Protein AF-A0AA40B701-F1 (afdb_monomer)

Sequence (101 aa):
PIVRTNPYELHIRDPDFYDELYASNQRLDKYRYGFSTVPHELHRLRRGAINPFFSVQSVTQLEPLILAKADKLCARFHALASTAEVVRINAAFIALTLYII

Secondary structure (DSSP, 8-state):
-EEE-SSS-EEE--STTHHHHT-TT--PPPPP-TT---SHHHHHHHHHHHGGGGSHHHHHHHHHHHHHHHHHHHHHHHHHHTS-PPP-HHHHHHHHHHHH-

Structure (mmCIF, N/CA/C/O backbone):
data_AF-A0AA40B701-F1
#
_entry.id   AF-A0AA40B701-F1
#
loop_
_atom_site.group_PDB
_atom_site.id
_atom_site.type_symbol
_atom_site.label_atom_id
_atom_site.label_alt_id
_atom_site.label_comp_id
_atom_site.label_asym_id
_atom_site.label_entity_id
_atom_site.label_seq_id
_atom_site.pdbx_PDB_ins_code
_atom_site.Cartn_x
_atom_site.Cartn_y
_atom_site.Cartn_z
_atom_site.occupancy
_atom_site.B_iso_or_equiv
_atom_site.auth_seq_id
_atom_site.auth_comp_id
_atom_site.auth_asym_id
_atom_site.auth_atom_id
_atom_site.pdbx_PDB_model_num
ATOM 1 N N . PRO A 1 1 ? 4.393 -23.198 -14.343 1.00 90.50 1 PRO A N 1
ATOM 2 C CA . PRO A 1 1 ? 3.947 -23.399 -15.743 1.00 90.50 1 PRO A CA 1
ATOM 3 C C . PRO A 1 1 ? 3.648 -22.067 -16.437 1.00 90.50 1 PRO A C 1
ATOM 5 O O . PRO A 1 1 ? 3.094 -21.170 -15.803 1.00 90.50 1 PRO A O 1
ATOM 8 N N . ILE A 1 2 ? 3.972 -21.974 -17.728 1.00 93.38 2 ILE A N 1
ATOM 9 C CA . ILE A 1 2 ? 3.635 -20.842 -18.600 1.00 93.38 2 ILE A CA 1
ATOM 10 C C . ILE A 1 2 ? 2.605 -21.335 -19.616 1.00 93.38 2 ILE A C 1
ATOM 12 O O . ILE A 1 2 ? 2.874 -22.268 -20.368 1.00 93.38 2 ILE A O 1
ATOM 16 N N . VAL A 1 3 ? 1.407 -20.751 -19.608 1.00 95.38 3 VAL A N 1
ATOM 17 C CA . VAL A 1 3 ? 0.277 -21.192 -20.438 1.00 95.38 3 VAL A CA 1
ATOM 18 C C . VAL A 1 3 ? -0.278 -20.010 -21.218 1.00 95.38 3 VAL A C 1
ATOM 20 O O . VAL A 1 3 ? -0.626 -18.983 -20.641 1.00 95.38 3 VAL A O 1
ATOM 23 N N . ARG A 1 4 ? -0.408 -20.163 -22.537 1.00 94.31 4 ARG A N 1
ATOM 24 C CA . ARG A 1 4 ? -1.101 -19.195 -23.392 1.00 94.31 4 ARG A CA 1
ATOM 25 C C . ARG A 1 4 ? -2.601 -19.463 -23.364 1.00 94.31 4 ARG A C 1
ATOM 27 O O . ARG A 1 4 ? -3.036 -20.519 -23.811 1.00 94.31 4 ARG A O 1
ATOM 34 N N . THR A 1 5 ? -3.378 -18.514 -22.851 1.00 95.00 5 THR A N 1
ATOM 35 C CA . THR A 1 5 ? -4.845 -18.618 -22.774 1.00 95.00 5 THR A CA 1
ATOM 36 C C . THR A 1 5 ? -5.525 -18.093 -24.038 1.00 95.00 5 THR A C 1
ATOM 38 O O . THR A 1 5 ? -6.582 -18.595 -24.410 1.00 95.00 5 THR A O 1
ATOM 41 N N . ASN A 1 6 ? -4.922 -17.113 -24.721 1.00 92.25 6 ASN A N 1
ATOM 42 C CA . ASN A 1 6 ? -5.381 -16.565 -26.002 1.00 92.25 6 ASN A CA 1
ATOM 43 C C . ASN A 1 6 ? -4.205 -15.884 -26.759 1.00 92.25 6 ASN A C 1
ATOM 45 O O . ASN A 1 6 ? -3.070 -15.894 -26.270 1.00 92.25 6 ASN A O 1
ATOM 49 N N . PRO A 1 7 ? -4.414 -15.308 -27.961 1.00 94.19 7 PRO A N 1
ATOM 50 C CA . PRO A 1 7 ? -3.332 -14.668 -28.718 1.00 94.19 7 PRO A CA 1
ATOM 51 C C . PRO A 1 7 ? -2.630 -13.503 -27.999 1.00 94.19 7 PRO A C 1
ATOM 53 O O . PRO A 1 7 ? -1.468 -13.230 -28.294 1.00 94.19 7 PRO A O 1
ATOM 56 N N . TYR A 1 8 ? -3.295 -12.851 -27.045 1.00 89.75 8 TYR A N 1
ATOM 57 C CA . TYR A 1 8 ? -2.826 -11.632 -26.382 1.00 89.75 8 TYR A CA 1
ATOM 58 C C . TYR A 1 8 ? -2.356 -11.850 -24.937 1.00 89.75 8 TYR A C 1
ATOM 60 O O . TYR A 1 8 ? -1.681 -10.985 -24.386 1.00 89.75 8 TYR A O 1
ATOM 68 N N . GLU A 1 9 ? -2.670 -12.995 -24.327 1.00 91.62 9 GLU A N 1
ATOM 69 C CA . GLU A 1 9 ? -2.458 -13.236 -22.898 1.00 91.62 9 GLU A CA 1
ATOM 70 C C . GLU A 1 9 ? -1.647 -14.507 -22.621 1.00 91.62 9 GLU A C 1
ATOM 72 O O . GLU A 1 9 ? -1.845 -15.574 -23.216 1.00 91.62 9 GLU A O 1
ATOM 77 N N . LEU A 1 10 ? -0.730 -14.378 -21.661 1.00 92.38 10 LEU A N 1
ATOM 78 C CA . LEU A 1 10 ? 0.094 -15.450 -21.119 1.00 92.38 10 LEU A CA 1
ATOM 79 C C . LEU A 1 10 ? -0.103 -15.493 -19.605 1.00 92.38 10 LEU A C 1
ATOM 81 O O . LEU A 1 10 ? 0.083 -14.491 -18.918 1.00 92.38 10 LEU A O 1
ATOM 85 N N . HIS A 1 11 ? -0.452 -16.663 -19.082 1.00 93.19 11 HIS A N 1
ATOM 86 C CA . HIS A 1 11 ? -0.528 -16.916 -17.653 1.00 93.19 11 HIS A CA 1
ATOM 87 C C . HIS A 1 11 ? 0.759 -17.599 -17.188 1.00 93.19 11 HIS A C 1
ATOM 89 O O . HIS A 1 11 ? 1.110 -18.679 -17.666 1.00 93.19 11 HIS A O 1
ATOM 95 N N . ILE A 1 12 ? 1.464 -16.959 -16.257 1.00 93.81 12 ILE A N 1
ATOM 96 C CA . ILE A 1 12 ? 2.781 -17.384 -15.777 1.00 93.81 12 ILE A CA 1
ATOM 97 C C . ILE A 1 12 ? 2.658 -17.723 -14.292 1.00 93.81 12 ILE A C 1
ATOM 99 O O . ILE A 1 12 ? 2.415 -16.855 -13.460 1.00 93.81 12 ILE A O 1
ATOM 103 N N . ARG A 1 13 ? 2.833 -19.003 -13.961 1.00 93.88 13 ARG A N 1
ATOM 104 C CA . ARG A 1 13 ? 2.947 -19.516 -12.587 1.00 93.88 13 ARG A CA 1
ATOM 105 C C . ARG A 1 13 ? 4.289 -20.223 -12.438 1.00 93.88 13 ARG A C 1
ATOM 107 O O . ARG A 1 13 ? 4.331 -21.431 -12.220 1.00 93.88 13 ARG A O 1
ATOM 114 N N . ASP A 1 14 ? 5.369 -19.504 -12.687 1.00 94.06 14 ASP A N 1
ATOM 115 C CA . ASP A 1 14 ? 6.732 -20.029 -12.679 1.00 94.06 14 ASP A CA 1
ATOM 116 C C . ASP A 1 14 ? 7.618 -19.120 -11.812 1.00 94.06 14 ASP A C 1
ATOM 118 O O . ASP A 1 14 ? 7.820 -17.965 -12.196 1.00 94.06 14 ASP A O 1
ATOM 122 N N . PRO A 1 15 ? 8.071 -19.578 -10.627 1.00 92.75 15 PRO A N 1
ATOM 123 C CA . PRO A 1 15 ? 8.915 -18.776 -9.745 1.00 92.75 15 PRO A CA 1
ATOM 124 C C . PRO A 1 15 ? 10.239 -18.366 -10.390 1.00 92.75 15 PRO A C 1
ATOM 126 O O . PRO A 1 15 ? 10.679 -17.240 -10.176 1.00 92.75 15 PRO A O 1
ATOM 129 N N . ASP A 1 16 ? 10.831 -19.231 -11.216 1.00 93.25 16 ASP A N 1
ATOM 130 C CA . ASP A 1 16 ? 12.143 -18.983 -11.823 1.00 93.25 16 ASP A CA 1
ATOM 131 C C . ASP A 1 16 ? 12.070 -17.872 -12.885 1.00 93.25 16 ASP A C 1
ATOM 133 O O . ASP A 1 16 ? 13.049 -17.178 -13.146 1.00 93.25 16 ASP A O 1
ATOM 137 N N . PHE A 1 17 ? 10.884 -17.649 -13.462 1.00 90.25 17 PHE A N 1
ATOM 138 C CA . PHE A 1 17 ? 10.626 -16.591 -14.444 1.00 90.25 17 PHE A CA 1
ATOM 139 C C . PHE A 1 17 ? 10.229 -15.245 -13.808 1.00 90.25 17 PHE A C 1
ATOM 141 O O . PHE A 1 17 ? 10.049 -14.248 -14.511 1.00 90.25 17 PHE A O 1
ATOM 148 N N . TYR A 1 18 ? 10.055 -15.181 -12.484 1.00 88.62 18 TYR A N 1
ATOM 149 C CA . TYR A 1 18 ? 9.578 -13.970 -11.809 1.00 88.62 18 TYR A CA 1
ATOM 150 C C . TYR A 1 18 ? 10.525 -12.782 -12.016 1.00 88.62 18 TYR A C 1
ATOM 152 O O . TYR A 1 18 ? 10.081 -11.692 -12.387 1.00 88.62 18 TYR A O 1
ATOM 160 N N . ASP A 1 19 ? 11.825 -13.012 -11.828 1.00 89.12 19 ASP A N 1
ATOM 161 C CA . ASP A 1 19 ? 12.849 -11.975 -11.961 1.00 89.12 19 ASP A CA 1
ATOM 162 C C . ASP A 1 19 ? 13.035 -11.532 -13.413 1.00 89.12 19 ASP A C 1
ATOM 164 O O . ASP A 1 19 ? 13.388 -10.381 -13.658 1.00 89.12 19 ASP A O 1
ATOM 168 N N . GLU A 1 20 ? 12.745 -12.406 -14.382 1.00 87.62 20 GLU A N 1
ATOM 169 C CA . GLU A 1 20 ? 12.726 -12.031 -15.793 1.00 87.62 20 GLU A CA 1
ATOM 170 C C . GLU A 1 20 ? 11.545 -11.108 -16.095 1.00 87.62 20 GLU A C 1
ATOM 172 O O . GLU A 1 20 ? 11.734 -10.085 -16.739 1.00 87.62 20 GLU A O 1
ATOM 177 N N . LEU A 1 21 ? 10.338 -11.409 -15.609 1.00 87.06 21 LEU A N 1
ATOM 178 C CA . LEU A 1 21 ? 9.148 -10.601 -15.900 1.00 87.06 21 LEU A CA 1
ATOM 179 C C . LEU A 1 21 ? 9.119 -9.258 -15.152 1.00 87.06 21 LEU A C 1
ATOM 181 O O . LEU A 1 21 ? 8.621 -8.262 -15.677 1.00 87.06 21 LEU A O 1
ATOM 185 N N . TYR A 1 22 ? 9.606 -9.234 -13.910 1.00 85.94 22 TYR A N 1
ATOM 186 C CA . TYR A 1 22 ? 9.553 -8.067 -13.023 1.00 85.94 22 TYR A CA 1
ATOM 187 C C . TYR A 1 22 ? 10.917 -7.392 -12.827 1.00 85.94 22 TYR A C 1
ATOM 189 O O . TYR A 1 22 ? 11.111 -6.638 -11.869 1.00 85.94 22 TYR A O 1
ATOM 197 N N . ALA A 1 23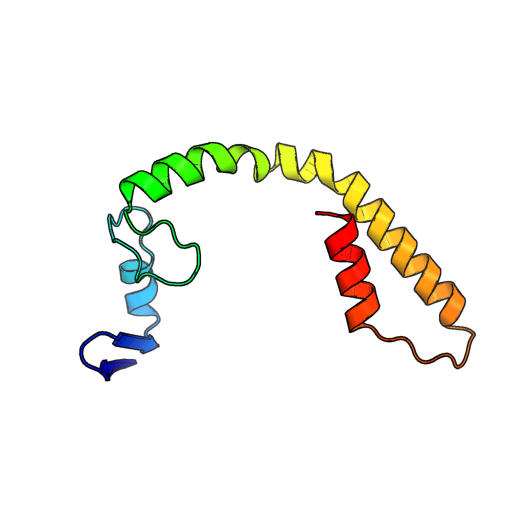 ? 11.853 -7.608 -13.756 1.00 86.31 23 ALA A N 1
ATOM 198 C CA . ALA A 1 23 ? 13.147 -6.942 -13.758 1.00 86.31 23 ALA A CA 1
ATOM 199 C C . ALA A 1 23 ? 12.998 -5.410 -13.755 1.00 86.31 23 ALA A C 1
ATOM 201 O O . ALA A 1 23 ? 12.315 -4.812 -14.589 1.00 86.31 23 ALA A O 1
ATOM 202 N N . SER A 1 24 ? 13.728 -4.745 -12.859 1.00 73.12 24 SER A N 1
ATOM 203 C CA . SER A 1 24 ? 13.673 -3.288 -12.657 1.00 73.12 24 SER A CA 1
ATOM 204 C C . SER A 1 24 ? 14.107 -2.453 -13.869 1.00 73.12 24 SER A C 1
ATOM 206 O O . SER A 1 24 ? 13.731 -1.287 -13.976 1.00 73.12 24 SER A O 1
ATOM 208 N N . ASN A 1 25 ? 14.875 -3.042 -14.790 1.00 77.06 25 ASN A N 1
ATOM 209 C CA . ASN A 1 25 ? 15.461 -2.355 -15.943 1.00 77.06 25 ASN A CA 1
ATOM 210 C C . ASN A 1 25 ? 14.785 -2.688 -17.282 1.00 77.06 25 ASN A C 1
ATOM 212 O O . ASN A 1 25 ? 15.274 -2.275 -18.337 1.00 77.06 25 ASN A O 1
ATOM 216 N N . GLN A 1 26 ? 13.668 -3.417 -17.271 1.00 81.62 26 GLN A N 1
ATOM 217 C CA . GLN A 1 26 ? 12.944 -3.725 -18.498 1.00 81.62 26 GLN A CA 1
ATOM 218 C C . GLN A 1 26 ? 12.102 -2.542 -18.986 1.00 81.62 26 GLN A C 1
ATOM 220 O O . GLN A 1 2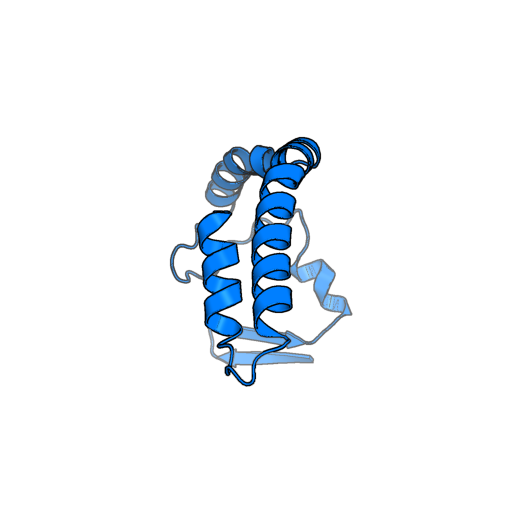6 ? 11.287 -1.976 -18.261 1.00 81.62 26 GLN A O 1
ATOM 225 N N . ARG A 1 27 ? 12.268 -2.193 -20.267 1.00 85.81 27 ARG A N 1
ATOM 226 C CA . ARG A 1 27 ? 11.488 -1.149 -20.948 1.00 85.81 27 ARG A CA 1
ATOM 227 C C . ARG A 1 27 ? 10.273 -1.756 -21.645 1.00 85.81 27 ARG A C 1
ATOM 229 O O . ARG A 1 27 ? 10.185 -1.733 -22.869 1.00 85.81 27 ARG A O 1
ATOM 236 N N . LEU A 1 28 ? 9.377 -2.345 -20.858 1.00 87.12 28 LEU A N 1
ATOM 237 C CA . LEU A 1 28 ? 8.147 -2.952 -21.362 1.00 87.12 28 LEU A CA 1
ATOM 238 C C . LEU A 1 28 ? 6.971 -1.986 -21.239 1.00 87.12 28 LEU A C 1
ATOM 240 O O . LEU A 1 28 ? 6.768 -1.355 -20.197 1.00 87.12 28 LEU A O 1
ATOM 244 N N . ASP A 1 29 ? 6.174 -1.911 -22.299 1.00 89.44 29 ASP A N 1
ATOM 245 C CA . ASP A 1 29 ? 4.894 -1.216 -22.267 1.00 89.44 29 ASP A CA 1
ATOM 246 C C . ASP A 1 29 ? 3.835 -2.101 -21.606 1.00 89.44 29 ASP A C 1
ATOM 248 O O . ASP A 1 29 ? 3.774 -3.315 -21.813 1.00 89.44 29 ASP A O 1
ATOM 252 N N . LYS A 1 30 ? 2.979 -1.482 -20.790 1.00 86.38 30 LYS A N 1
ATOM 253 C CA . LYS A 1 30 ? 1.900 -2.198 -20.100 1.00 86.38 30 LYS A CA 1
ATOM 254 C C . LYS A 1 30 ? 0.765 -2.516 -21.067 1.00 86.38 30 LYS A C 1
ATOM 256 O O . LYS A 1 30 ? 0.422 -1.699 -21.920 1.00 86.38 30 LYS A O 1
ATOM 261 N N . TYR A 1 31 ? 0.085 -3.640 -20.853 1.00 87.44 31 TYR A N 1
ATOM 262 C CA . TYR A 1 31 ? -1.218 -3.850 -21.478 1.00 87.44 31 TYR A CA 1
ATOM 263 C C . TYR A 1 31 ? -2.198 -2.774 -20.991 1.00 87.44 31 TYR A C 1
ATOM 265 O O . TYR A 1 31 ? -2.275 -2.487 -19.792 1.00 87.44 31 TYR A O 1
ATOM 273 N N . ARG A 1 32 ? -2.915 -2.131 -21.920 1.00 87.56 32 ARG A N 1
ATOM 274 C CA . ARG A 1 32 ? -3.816 -1.021 -21.590 1.00 87.56 32 ARG A CA 1
ATOM 275 C C . ARG A 1 32 ? -4.965 -1.534 -20.726 1.00 87.56 32 ARG A C 1
ATOM 277 O O . ARG A 1 32 ? -5.786 -2.316 -21.192 1.00 87.56 32 ARG A O 1
ATOM 284 N N . TYR A 1 33 ? -5.063 -1.020 -19.505 1.00 82.06 33 TYR A N 1
ATOM 285 C CA . TYR A 1 33 ? -6.150 -1.344 -18.589 1.00 82.06 33 TYR A CA 1
ATOM 286 C C . TYR A 1 33 ? -6.483 -0.142 -17.697 1.00 82.06 33 TYR A C 1
ATOM 288 O O . TYR A 1 33 ? -5.611 0.405 -17.017 1.00 82.06 33 TYR A O 1
ATOM 296 N N . GLY A 1 34 ? -7.747 0.293 -17.709 1.00 84.88 34 GLY A N 1
ATOM 297 C CA . GLY A 1 34 ? -8.210 1.454 -16.942 1.00 84.88 34 GLY A CA 1
ATOM 298 C C . GLY A 1 34 ? -7.370 2.716 -17.193 1.00 84.88 34 GLY A C 1
ATOM 299 O O . GLY A 1 34 ? -7.113 3.091 -18.337 1.00 84.88 34 GLY A O 1
ATOM 300 N N . PHE A 1 35 ? -6.908 3.353 -16.115 1.00 78.38 35 PHE A N 1
ATOM 301 C CA . PHE A 1 35 ? -6.100 4.582 -16.145 1.00 78.38 35 PHE A CA 1
ATOM 302 C C . PHE A 1 35 ? -4.584 4.337 -16.311 1.00 78.38 35 PHE A C 1
ATOM 304 O O . PHE A 1 35 ? -3.763 5.169 -15.919 1.00 78.38 35 PHE A O 1
ATOM 311 N N . SER A 1 36 ? -4.176 3.192 -16.870 1.00 86.94 36 SER A N 1
ATOM 312 C CA . SER A 1 36 ? -2.759 2.854 -17.049 1.00 86.94 36 SER A CA 1
ATOM 313 C C . SER A 1 36 ? -2.022 3.871 -17.934 1.00 86.94 36 SER A C 1
ATOM 315 O O . SER A 1 36 ? -2.446 4.155 -19.056 1.00 86.94 36 SER A O 1
ATOM 317 N N . THR A 1 37 ? -0.859 4.349 -17.480 1.00 91.75 37 THR A N 1
ATOM 318 C CA . THR A 1 37 ? 0.118 5.003 -18.366 1.00 91.75 37 THR A CA 1
ATOM 319 C C . THR A 1 37 ? 0.889 3.914 -19.107 1.00 91.75 37 THR A C 1
ATOM 321 O O . THR A 1 37 ? 1.766 3.290 -18.516 1.00 91.75 37 THR A O 1
ATOM 324 N N . VAL A 1 38 ? 0.504 3.659 -20.361 1.00 92.81 38 VAL A N 1
ATOM 325 C CA . VAL A 1 38 ? 1.007 2.531 -21.167 1.00 92.81 38 VAL A CA 1
ATOM 326 C C . VAL A 1 38 ? 2.495 2.657 -21.517 1.00 92.81 38 VAL A C 1
ATOM 328 O O . VAL A 1 38 ? 3.215 1.709 -21.207 1.00 92.81 38 VAL A O 1
ATOM 331 N N . PRO A 1 39 ? 2.985 3.784 -22.086 1.00 94.19 39 PRO A N 1
ATOM 332 C CA . PRO A 1 39 ? 4.377 3.864 -22.513 1.00 94.19 39 PRO A CA 1
ATOM 333 C C . PRO A 1 39 ? 5.329 3.876 -21.318 1.00 94.19 39 PRO A C 1
ATOM 335 O O . PRO A 1 39 ? 5.168 4.708 -20.416 1.00 94.19 39 PRO A O 1
ATOM 338 N N . HIS A 1 40 ? 6.348 3.016 -21.344 1.00 91.50 40 HIS A N 1
ATOM 339 C CA . HIS A 1 40 ? 7.342 2.892 -20.276 1.00 91.50 40 HIS A CA 1
ATOM 340 C C . HIS A 1 40 ? 7.953 4.247 -19.886 1.00 91.50 40 HIS A C 1
ATOM 342 O O . HIS A 1 40 ? 7.979 4.619 -18.713 1.00 91.50 40 HIS A O 1
ATOM 348 N N . GLU A 1 41 ? 8.408 5.022 -20.871 1.00 93.00 41 GLU A N 1
ATOM 349 C CA . GLU A 1 41 ? 9.079 6.308 -20.649 1.00 93.00 41 GLU A CA 1
ATOM 350 C C . GLU A 1 41 ? 8.157 7.348 -19.999 1.00 93.00 41 GLU A C 1
ATOM 352 O O . GLU A 1 41 ? 8.547 8.044 -19.058 1.00 93.00 41 GLU A O 1
ATOM 357 N N . LEU A 1 42 ? 6.894 7.396 -20.431 1.00 94.12 42 LEU A N 1
ATOM 358 C CA . LEU A 1 42 ? 5.897 8.283 -19.840 1.00 94.12 42 LEU A CA 1
ATOM 359 C C . LEU A 1 42 ? 5.533 7.844 -18.416 1.00 94.12 42 LEU A C 1
ATOM 361 O O . LEU A 1 42 ? 5.364 8.685 -17.530 1.00 94.12 42 LEU A O 1
ATOM 365 N N . HIS A 1 43 ? 5.433 6.534 -18.179 1.00 92.19 43 HIS A N 1
ATOM 366 C CA . HIS A 1 43 ? 5.218 5.981 -16.846 1.00 92.19 43 HIS A CA 1
ATOM 367 C C . HIS A 1 43 ? 6.387 6.320 -15.916 1.00 92.19 43 HIS A C 1
ATOM 369 O O . HIS A 1 43 ? 6.147 6.772 -14.799 1.00 92.19 43 HIS A O 1
ATOM 375 N N . ARG A 1 44 ? 7.636 6.174 -16.378 1.00 91.44 44 ARG A N 1
ATOM 376 C CA . ARG A 1 44 ? 8.844 6.522 -15.616 1.00 91.44 44 ARG A CA 1
ATOM 377 C C . ARG A 1 44 ? 8.838 7.992 -15.203 1.00 91.44 44 ARG A C 1
ATOM 379 O O . ARG A 1 44 ? 9.038 8.285 -14.026 1.00 91.44 44 ARG A O 1
ATOM 386 N N . LEU A 1 45 ? 8.542 8.897 -16.139 1.00 94.69 45 LEU A N 1
ATOM 387 C CA . LEU A 1 45 ? 8.448 10.336 -15.873 1.00 94.69 45 LEU A CA 1
ATOM 388 C C . LEU A 1 45 ? 7.384 10.651 -14.808 1.00 94.69 45 LEU A C 1
ATOM 390 O O . LEU A 1 45 ? 7.674 11.310 -13.810 1.00 94.69 45 LEU A O 1
ATOM 394 N N . ARG A 1 46 ? 6.159 10.140 -14.986 1.00 94.06 46 ARG A N 1
ATOM 395 C CA . ARG A 1 46 ? 5.048 10.370 -14.046 1.00 94.06 46 ARG A CA 1
ATOM 396 C C . ARG A 1 46 ? 5.309 9.748 -12.676 1.00 94.06 46 ARG A C 1
ATOM 398 O O . ARG A 1 46 ? 5.025 10.373 -11.660 1.00 94.06 46 ARG A O 1
ATOM 405 N N . ARG A 1 47 ? 5.876 8.537 -12.633 1.00 91.88 47 ARG A N 1
ATOM 406 C CA . ARG A 1 47 ? 6.218 7.857 -11.378 1.00 91.88 47 ARG A CA 1
ATOM 407 C C . ARG A 1 47 ? 7.285 8.629 -10.609 1.00 91.88 47 ARG A C 1
ATOM 409 O O . ARG A 1 47 ? 7.137 8.778 -9.400 1.00 91.88 47 ARG A O 1
ATOM 416 N N . GLY A 1 48 ? 8.290 9.168 -11.302 1.00 94.44 48 GLY A N 1
ATOM 417 C CA . GLY A 1 48 ? 9.331 10.007 -10.707 1.00 94.44 48 GLY A CA 1
ATOM 418 C C . GLY A 1 48 ? 8.771 11.206 -9.940 1.00 94.44 48 GLY A C 1
ATOM 419 O O . GLY A 1 48 ? 9.185 11.443 -8.811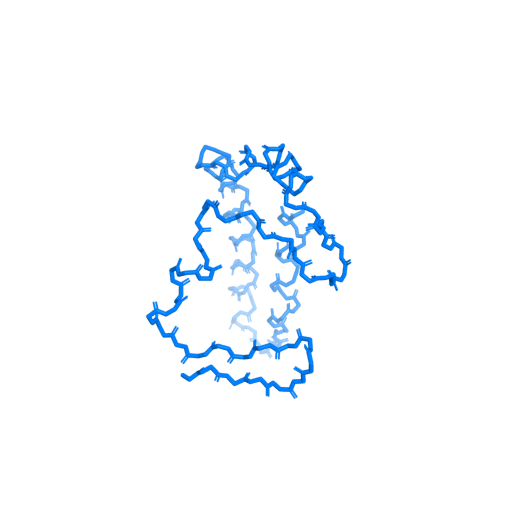 1.00 94.44 48 GLY A O 1
ATOM 420 N N . ALA A 1 49 ? 7.766 11.891 -10.493 1.00 96.12 49 ALA A N 1
ATOM 421 C CA . ALA A 1 49 ? 7.097 13.008 -9.818 1.00 96.12 49 ALA A CA 1
ATOM 422 C C . ALA A 1 49 ? 6.323 12.592 -8.549 1.00 96.12 49 ALA A C 1
ATOM 424 O O . ALA A 1 49 ? 6.154 13.394 -7.636 1.00 96.12 49 ALA A O 1
ATOM 425 N N . ILE A 1 50 ? 5.863 11.339 -8.479 1.00 94.12 50 ILE A N 1
ATOM 426 C CA . ILE A 1 50 ? 5.055 10.808 -7.370 1.00 94.12 50 ILE A CA 1
ATOM 427 C C . ILE A 1 50 ? 5.931 10.139 -6.291 1.00 94.12 50 ILE A C 1
ATOM 429 O O . ILE A 1 50 ? 5.527 10.042 -5.136 1.00 94.12 50 ILE A O 1
ATOM 433 N N . ASN A 1 51 ? 7.132 9.665 -6.632 1.00 94.62 51 ASN A N 1
ATOM 434 C CA . ASN A 1 51 ? 8.025 8.956 -5.707 1.00 94.62 51 ASN A CA 1
ATOM 435 C C . ASN A 1 51 ? 8.293 9.682 -4.372 1.00 94.62 51 ASN A C 1
ATOM 437 O O . ASN A 1 51 ? 8.284 8.987 -3.354 1.00 94.62 51 ASN A O 1
ATOM 441 N N . PRO A 1 52 ? 8.485 11.019 -4.318 1.00 95.75 52 PRO A N 1
ATOM 442 C CA . PRO A 1 52 ? 8.773 11.706 -3.059 1.00 95.75 52 PRO A CA 1
ATOM 443 C C . PRO A 1 52 ? 7.706 11.488 -1.982 1.00 95.75 52 PRO A C 1
ATOM 445 O O . PRO A 1 52 ? 8.063 11.271 -0.829 1.00 95.75 52 PRO A O 1
ATOM 448 N N . PHE A 1 53 ? 6.422 11.435 -2.360 1.00 93.56 53 PHE A N 1
ATOM 449 C CA . PHE A 1 53 ? 5.303 11.200 -1.435 1.00 93.56 53 PHE A CA 1
ATOM 450 C C . PHE A 1 53 ? 5.347 9.824 -0.751 1.00 93.56 53 PHE A C 1
ATOM 452 O O . PHE A 1 53 ? 4.716 9.634 0.282 1.00 93.56 53 PHE A O 1
ATOM 459 N N . PHE A 1 54 ? 6.103 8.876 -1.310 1.00 95.00 54 PHE A N 1
ATOM 460 C CA . PHE A 1 54 ? 6.270 7.514 -0.795 1.00 95.0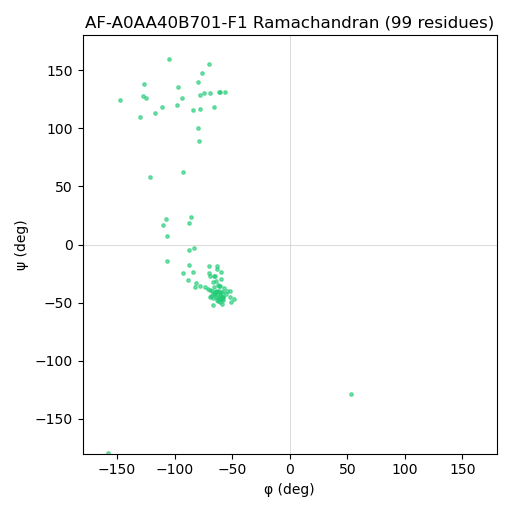0 54 PHE A CA 1
ATOM 461 C C . PHE A 1 54 ? 7.675 7.268 -0.225 1.00 95.00 54 PHE A C 1
ATOM 463 O O . PHE A 1 54 ? 8.091 6.122 -0.067 1.00 95.00 54 PHE A O 1
ATOM 470 N N . SER A 1 55 ? 8.434 8.330 0.057 1.00 96.44 55 SER A N 1
ATOM 471 C CA . SER A 1 55 ? 9.703 8.215 0.774 1.00 96.44 55 SER A CA 1
ATOM 472 C C . SER A 1 55 ? 9.472 7.837 2.241 1.00 96.44 55 SER A C 1
ATOM 474 O O . SER A 1 55 ? 8.430 8.164 2.810 1.00 96.44 55 SER A O 1
ATOM 476 N N . VAL A 1 56 ? 10.466 7.210 2.883 1.00 97.38 56 VAL A N 1
ATOM 477 C CA . VAL A 1 56 ? 10.420 6.909 4.329 1.00 97.38 56 VAL A CA 1
ATOM 478 C C . VAL A 1 56 ? 10.093 8.171 5.128 1.00 97.38 56 VAL A C 1
ATOM 480 O O . VAL A 1 56 ? 9.203 8.155 5.9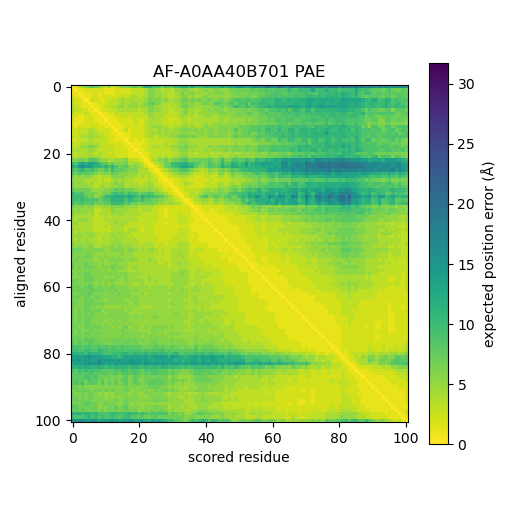66 1.00 97.38 56 VAL A O 1
ATOM 483 N N . GLN A 1 57 ? 10.737 9.293 4.799 1.00 97.44 57 GLN A N 1
ATOM 484 C CA . GLN A 1 57 ? 10.502 10.573 5.463 1.00 97.44 57 GLN A CA 1
ATOM 485 C C . GLN A 1 57 ? 9.053 11.065 5.314 1.00 97.44 57 GLN A C 1
ATOM 487 O O . GLN A 1 57 ? 8.476 11.572 6.273 1.00 97.44 57 GLN A O 1
ATOM 492 N N . SER A 1 58 ? 8.458 10.956 4.123 1.00 96.62 58 SER A N 1
ATOM 493 C CA . SER A 1 58 ? 7.059 11.342 3.902 1.00 96.62 58 SER A CA 1
ATOM 494 C C . SER A 1 58 ? 6.091 10.425 4.645 1.00 96.62 58 SER A C 1
ATOM 496 O O . SER A 1 58 ? 5.136 10.915 5.241 1.00 96.62 58 SER A O 1
ATOM 498 N N . VAL A 1 59 ? 6.367 9.117 4.674 1.00 96.12 59 VAL A N 1
ATOM 499 C CA . VAL A 1 59 ? 5.569 8.143 5.432 1.00 96.12 59 VAL A CA 1
ATOM 500 C C . VAL A 1 59 ? 5.630 8.441 6.931 1.00 96.12 59 VAL A C 1
ATOM 502 O O . VAL A 1 59 ? 4.584 8.548 7.564 1.00 96.12 59 VAL A O 1
ATOM 505 N N . THR A 1 60 ? 6.822 8.663 7.490 1.00 97.38 60 THR A N 1
ATOM 506 C CA . THR A 1 60 ? 6.996 8.995 8.914 1.00 97.38 60 THR A CA 1
ATOM 507 C C . THR A 1 60 ? 6.307 10.309 9.292 1.00 97.38 60 THR A C 1
ATOM 509 O O . THR A 1 60 ? 5.754 10.426 10.379 1.00 97.38 60 THR A O 1
ATOM 512 N N . GLN A 1 61 ? 6.278 11.302 8.398 1.00 96.56 61 GLN A N 1
ATOM 513 C CA . GLN A 1 61 ? 5.530 12.543 8.643 1.00 96.56 61 GLN A CA 1
ATOM 514 C C . GLN A 1 61 ? 4.010 12.332 8.685 1.00 96.56 61 GLN A C 1
ATOM 516 O O . GLN A 1 61 ? 3.318 13.048 9.406 1.00 96.56 61 GLN A O 1
ATOM 521 N N . LEU A 1 62 ? 3.482 11.372 7.920 1.00 95.94 62 LEU A N 1
ATOM 522 C CA . LEU A 1 62 ? 2.049 11.072 7.871 1.00 95.94 62 LEU A CA 1
ATOM 523 C C . LEU A 1 62 ? 1.595 10.124 8.994 1.00 95.94 62 LEU A C 1
ATOM 525 O O . LEU A 1 62 ? 0.423 10.131 9.371 1.00 95.94 62 LEU A O 1
ATOM 529 N N . GLU A 1 63 ? 2.510 9.328 9.548 1.00 97.00 63 GLU A N 1
ATOM 530 C CA . GLU A 1 63 ? 2.239 8.323 10.581 1.00 97.00 63 GLU A CA 1
ATOM 531 C C . GLU A 1 63 ? 1.388 8.841 11.761 1.00 97.00 63 GLU A C 1
ATOM 533 O O . GLU A 1 63 ? 0.378 8.197 12.064 1.00 97.00 63 GLU A O 1
ATOM 538 N N . PRO A 1 64 ? 1.660 10.013 12.378 1.00 97.69 64 PRO A N 1
ATOM 539 C CA . PRO A 1 64 ? 0.847 10.501 13.494 1.00 97.69 64 PRO A CA 1
ATOM 540 C C . PRO A 1 64 ? -0.620 10.739 13.115 1.00 97.69 64 PRO A C 1
ATOM 542 O O . PRO A 1 64 ? -1.522 10.494 13.917 1.00 97.69 64 PRO A O 1
ATOM 545 N N . LEU A 1 65 ? -0.876 11.194 11.882 1.00 96.94 65 LEU A N 1
ATOM 546 C CA . LEU A 1 65 ? -2.235 11.395 11.384 1.00 96.94 65 LEU A CA 1
ATOM 547 C C . LEU A 1 65 ? -2.953 10.055 11.251 1.00 96.94 65 LEU A C 1
ATOM 549 O O . LEU A 1 65 ? -4.090 9.942 11.705 1.00 96.94 65 LEU A O 1
ATOM 553 N N . ILE A 1 66 ? -2.297 9.050 10.665 1.00 97.19 66 ILE A N 1
ATOM 554 C CA . ILE A 1 66 ? -2.857 7.703 10.488 1.00 97.19 66 ILE A CA 1
ATOM 555 C C . ILE A 1 66 ? -3.193 7.084 11.848 1.00 97.19 66 ILE A C 1
ATOM 557 O O . ILE A 1 66 ? -4.324 6.630 12.044 1.00 97.19 66 ILE A O 1
ATOM 561 N N . LEU A 1 67 ? -2.253 7.128 12.798 1.00 97.81 67 LEU A N 1
ATOM 562 C CA . LEU A 1 67 ? -2.446 6.601 14.151 1.00 97.81 67 LEU A CA 1
ATOM 563 C C . LEU A 1 67 ? -3.625 7.279 14.851 1.00 97.81 67 LEU A C 1
ATOM 565 O O . LEU A 1 67 ? -4.516 6.591 15.338 1.00 97.81 67 LEU A O 1
ATOM 569 N N . ALA A 1 68 ? -3.739 8.607 14.772 1.00 97.88 68 ALA A N 1
ATOM 570 C CA . ALA A 1 68 ? -4.865 9.325 15.369 1.00 97.88 68 ALA A CA 1
ATOM 571 C C . ALA A 1 68 ? -6.238 8.892 14.809 1.00 97.88 68 ALA A C 1
ATOM 573 O O . ALA A 1 68 ? -7.254 8.967 15.508 1.00 97.88 68 ALA A O 1
ATOM 574 N N . LYS A 1 69 ? -6.317 8.453 13.543 1.00 97.62 69 LYS A N 1
ATOM 575 C CA . LYS A 1 69 ? -7.573 7.932 12.964 1.00 97.62 69 LYS A CA 1
ATOM 576 C C . LYS A 1 69 ? -7.823 6.481 13.323 1.00 97.62 69 LYS A C 1
ATOM 578 O O . LYS A 1 69 ? -8.977 6.134 13.583 1.00 97.62 69 LYS A O 1
ATOM 583 N N . ALA A 1 70 ? -6.773 5.670 13.386 1.00 97.88 70 ALA A N 1
ATOM 584 C CA . ALA A 1 70 ? -6.862 4.310 13.894 1.00 97.88 70 ALA A CA 1
ATOM 585 C C . ALA A 1 70 ? -7.344 4.309 15.353 1.00 97.88 70 ALA A C 1
ATOM 587 O O . ALA A 1 70 ? -8.329 3.643 15.660 1.00 97.88 70 ALA A O 1
ATOM 588 N N . ASP A 1 71 ? -6.768 5.151 16.212 1.00 98.19 71 ASP A N 1
ATOM 589 C CA . ASP A 1 71 ? -7.165 5.293 17.617 1.00 98.19 71 ASP A CA 1
ATOM 590 C C . ASP A 1 71 ? -8.628 5.711 17.758 1.00 98.19 71 ASP A C 1
ATOM 592 O O . ASP A 1 71 ? -9.366 5.161 18.576 1.00 98.19 71 ASP A O 1
ATOM 596 N N . LYS A 1 72 ? -9.100 6.633 16.909 1.00 97.44 72 LYS A N 1
ATOM 597 C CA . LYS A 1 72 ? -10.515 7.023 16.875 1.00 97.44 72 LYS A CA 1
ATOM 598 C C . LYS A 1 72 ? -11.430 5.845 16.521 1.00 97.44 72 LYS A C 1
ATOM 600 O O . LYS A 1 72 ? -12.516 5.723 17.092 1.00 97.44 72 LYS A O 1
ATOM 605 N N . LEU A 1 73 ? -11.020 4.996 15.580 1.00 97.06 73 LEU A N 1
ATOM 606 C CA . LEU A 1 73 ? -11.772 3.796 15.219 1.00 97.06 73 LEU A CA 1
ATOM 607 C C . LEU A 1 73 ? -11.759 2.769 16.360 1.00 97.06 73 LEU A C 1
ATOM 609 O O . LEU A 1 73 ? -12.817 2.255 16.718 1.00 97.06 73 LEU A O 1
ATOM 613 N N . CYS A 1 74 ? -10.600 2.538 16.978 1.00 97.25 74 CYS A N 1
ATOM 614 C CA . CYS A 1 74 ? -10.446 1.656 18.134 1.00 97.25 74 CYS A CA 1
ATOM 615 C C . CYS A 1 74 ? -11.315 2.111 19.310 1.00 97.25 74 CYS A C 1
ATOM 617 O O . CYS A 1 74 ? -12.058 1.308 19.869 1.00 97.25 74 CYS A O 1
ATOM 619 N N . ALA A 1 75 ? -11.307 3.405 19.640 1.00 96.81 75 ALA A N 1
ATOM 620 C CA . ALA A 1 75 ? -12.165 3.972 20.678 1.00 96.81 75 ALA A CA 1
ATOM 621 C C . ALA A 1 75 ? -13.654 3.730 20.383 1.00 96.81 75 ALA A C 1
ATOM 623 O O . ALA A 1 75 ? -14.416 3.368 21.281 1.00 96.81 75 ALA A O 1
ATOM 624 N N . ARG A 1 76 ? -14.072 3.864 19.116 1.00 95.19 76 ARG A N 1
ATOM 625 C CA . ARG A 1 76 ? -15.447 3.554 18.702 1.00 95.19 76 ARG A CA 1
ATOM 626 C C . ARG A 1 76 ? -15.773 2.070 18.862 1.00 95.19 76 ARG A C 1
ATOM 628 O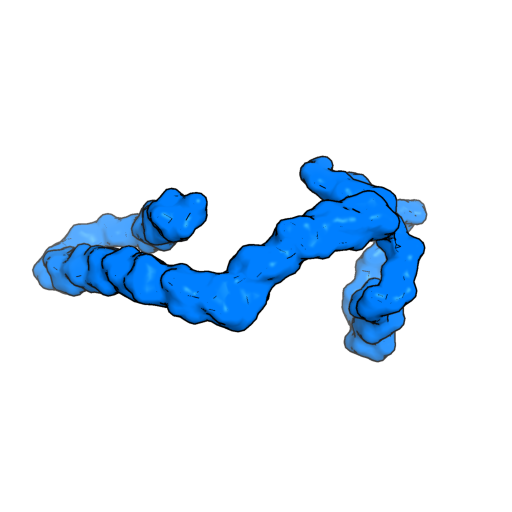 O . ARG A 1 76 ? -16.858 1.752 19.333 1.00 95.19 76 ARG A O 1
ATOM 635 N N . PHE A 1 77 ? -14.862 1.171 18.499 1.00 95.94 77 PHE A N 1
ATOM 636 C CA . PHE A 1 77 ? -15.064 -0.263 18.710 1.00 95.94 77 PHE A CA 1
ATOM 637 C C . PHE A 1 77 ? -15.132 -0.622 20.192 1.00 95.94 77 PHE A C 1
ATOM 639 O O . PHE A 1 77 ? -16.023 -1.369 20.575 1.00 95.94 77 PHE A O 1
ATOM 646 N N . HIS A 1 78 ? -14.281 -0.044 21.041 1.00 95.38 78 HIS A N 1
ATOM 647 C CA . HIS A 1 78 ? -14.354 -0.255 22.487 1.00 95.38 78 HIS A CA 1
ATOM 648 C C . HIS A 1 78 ? -15.687 0.204 23.083 1.00 95.38 78 HIS A C 1
ATOM 650 O O . HIS A 1 78 ? -16.265 -0.517 23.890 1.00 95.38 78 HIS A O 1
ATOM 656 N N . ALA A 1 79 ? -16.203 1.359 22.657 1.00 94.50 79 ALA A N 1
ATOM 657 C CA . ALA A 1 79 ? -17.500 1.856 23.117 1.00 94.50 79 ALA A CA 1
ATOM 658 C C . ALA A 1 79 ? -18.672 0.948 22.700 1.00 94.50 79 ALA A C 1
ATOM 660 O O . ALA A 1 79 ? -19.661 0.854 23.420 1.00 94.50 79 ALA A O 1
ATOM 661 N N . LEU A 1 80 ? -18.558 0.281 21.549 1.00 95.31 80 LEU A N 1
ATOM 662 C CA . LEU A 1 80 ? -19.564 -0.653 21.037 1.00 95.31 80 LEU A CA 1
ATOM 663 C C . LEU A 1 80 ? -19.368 -2.084 21.553 1.00 95.31 80 LEU A C 1
ATOM 665 O O . LEU A 1 80 ? -20.292 -2.880 21.492 1.00 95.31 80 LEU A O 1
ATOM 669 N N . ALA A 1 81 ? -18.195 -2.433 22.081 1.00 92.88 81 ALA A N 1
ATOM 670 C CA . ALA A 1 81 ? -17.904 -3.792 22.537 1.00 92.88 81 ALA A CA 1
ATOM 671 C C . ALA A 1 81 ? -18.767 -4.224 23.734 1.00 92.88 81 ALA A C 1
ATOM 673 O O . ALA A 1 81 ? -19.011 -5.413 23.918 1.00 92.88 81 ALA A O 1
ATOM 674 N N . SER A 1 82 ? -19.228 -3.270 24.548 1.00 91.88 82 SER A N 1
ATOM 675 C CA . SER A 1 82 ? -20.174 -3.519 25.641 1.00 91.88 82 SER A CA 1
ATOM 676 C C . SER A 1 82 ? -21.634 -3.562 25.178 1.00 91.88 82 SER A C 1
ATOM 678 O O . SER A 1 82 ? -22.522 -3.822 25.991 1.00 91.88 82 SER A O 1
ATOM 680 N N . THR A 1 83 ? -21.902 -3.313 23.894 1.00 92.69 83 THR A N 1
ATOM 681 C CA . THR A 1 83 ? -23.241 -3.351 23.307 1.00 92.69 83 THR A CA 1
ATOM 682 C C . THR A 1 83 ? -23.423 -4.623 22.476 1.00 92.69 83 THR A C 1
ATOM 684 O O . THR A 1 83 ?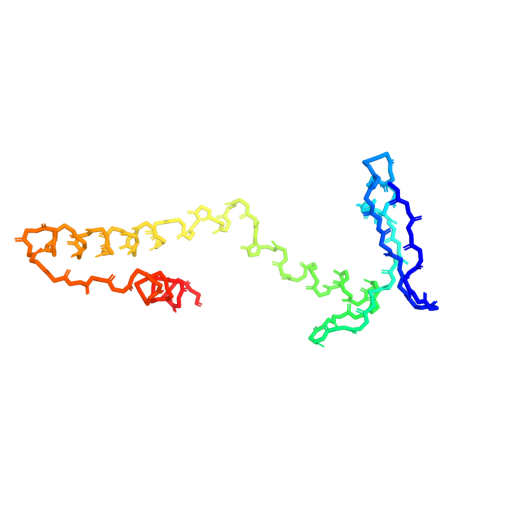 -22.468 -5.271 22.056 1.00 92.69 83 THR A O 1
ATOM 687 N N . ALA A 1 84 ? -24.677 -5.002 22.225 1.00 90.75 84 ALA A N 1
ATOM 688 C CA . ALA A 1 84 ? -25.012 -6.076 21.286 1.00 90.75 84 ALA A CA 1
ATOM 689 C C . ALA A 1 84 ? -25.160 -5.557 19.838 1.00 90.75 84 ALA A C 1
ATOM 691 O O . ALA A 1 84 ? -25.811 -6.195 19.009 1.00 90.75 84 ALA A O 1
ATOM 692 N N . GLU A 1 85 ? -24.629 -4.367 19.533 1.00 94.06 85 GLU A N 1
ATOM 693 C CA . GLU A 1 85 ? -24.795 -3.738 18.223 1.00 94.06 85 GLU A CA 1
ATOM 694 C C . GLU A 1 85 ? -23.920 -4.424 17.164 1.00 94.06 85 GLU A C 1
ATOM 696 O O . GLU A 1 85 ? -22.716 -4.617 17.334 1.00 94.06 85 GLU A O 1
ATOM 701 N N . VAL A 1 86 ? -24.524 -4.775 16.027 1.00 94.19 86 VAL A N 1
ATOM 702 C CA . VAL A 1 86 ? -23.803 -5.381 14.902 1.00 94.19 86 VAL A CA 1
ATOM 703 C C . VAL A 1 86 ? -23.039 -4.305 14.135 1.00 94.19 86 VAL A C 1
ATOM 705 O O . VAL A 1 86 ? -23.627 -3.431 13.498 1.00 94.19 86 VAL A O 1
ATOM 708 N N . VAL A 1 87 ? -21.711 -4.412 14.118 1.00 94.56 87 VAL A N 1
ATOM 709 C CA . VAL A 1 87 ? -20.846 -3.470 13.401 1.00 94.56 87 VAL A CA 1
ATOM 710 C C . VAL A 1 87 ? -20.528 -3.969 11.992 1.00 94.56 87 VAL A C 1
ATOM 712 O O . VAL A 1 87 ? -19.979 -5.052 11.788 1.00 94.56 87 VAL A O 1
ATOM 715 N N . ARG A 1 88 ? -20.793 -3.130 10.984 1.00 96.19 88 ARG A N 1
ATOM 716 C CA . ARG A 1 88 ? -20.359 -3.371 9.599 1.00 96.19 88 ARG A CA 1
ATOM 717 C C . ARG A 1 88 ? -18.885 -3.011 9.430 1.00 96.19 88 ARG A C 1
ATOM 719 O O . ARG A 1 88 ? -18.550 -1.896 9.036 1.00 96.19 88 ARG A O 1
ATOM 726 N N . ILE A 1 89 ? -18.012 -3.983 9.669 1.00 95.44 89 ILE A N 1
ATOM 727 C CA . ILE A 1 89 ? -16.552 -3.813 9.627 1.00 95.44 89 ILE A CA 1
ATOM 728 C C . ILE A 1 89 ? -16.052 -3.234 8.291 1.00 95.44 89 ILE A C 1
ATOM 730 O O . ILE A 1 89 ? -15.219 -2.332 8.292 1.00 95.44 89 ILE A O 1
ATOM 734 N N . ASN A 1 90 ? -16.622 -3.654 7.156 1.00 97.38 90 ASN A N 1
ATOM 735 C CA . ASN A 1 90 ? -16.267 -3.094 5.846 1.00 97.38 90 ASN A CA 1
ATOM 736 C C . ASN A 1 90 ? -16.503 -1.569 5.778 1.00 97.38 90 ASN A C 1
ATOM 738 O O . ASN A 1 90 ? -15.636 -0.816 5.352 1.00 97.38 90 ASN A O 1
ATOM 742 N N . ALA A 1 91 ? -17.650 -1.091 6.274 1.00 96.19 91 ALA A N 1
ATOM 743 C CA . ALA A 1 91 ? -17.949 0.340 6.288 1.00 96.19 91 ALA A CA 1
ATOM 744 C C . ALA A 1 91 ? -17.004 1.115 7.223 1.00 96.19 91 ALA A C 1
ATOM 746 O O . ALA A 1 91 ? -16.596 2.227 6.900 1.00 96.19 91 ALA A O 1
ATOM 747 N N . ALA A 1 92 ? -16.628 0.514 8.356 1.00 96.06 92 ALA A N 1
ATOM 748 C CA . ALA A 1 92 ? -15.693 1.107 9.306 1.00 96.06 92 ALA A CA 1
ATOM 749 C C . ALA A 1 92 ? -14.289 1.292 8.698 1.00 96.06 92 ALA A C 1
ATOM 751 O O . ALA A 1 92 ? -13.715 2.375 8.807 1.00 96.06 92 ALA A O 1
ATOM 752 N N . PHE A 1 93 ? -13.764 0.278 8.003 1.00 96.69 93 PHE A N 1
ATOM 753 C CA . PHE A 1 93 ? -12.463 0.379 7.338 1.00 96.69 93 PHE A CA 1
ATOM 754 C C . PHE A 1 93 ? -12.490 1.296 6.112 1.00 96.69 93 PHE A C 1
ATOM 756 O O . PHE A 1 93 ? -11.558 2.076 5.950 1.00 96.69 93 PHE A O 1
ATOM 763 N N . ILE A 1 94 ? -13.566 1.295 5.312 1.00 97.50 94 ILE A N 1
ATOM 764 C CA . ILE A 1 94 ? -13.733 2.269 4.218 1.00 97.50 94 ILE A CA 1
ATOM 765 C C . ILE A 1 94 ? -13.703 3.701 4.767 1.00 97.50 94 ILE A C 1
ATOM 767 O O . ILE A 1 94 ? -13.018 4.561 4.214 1.00 97.50 94 ILE A O 1
ATOM 771 N N . ALA A 1 95 ? -14.408 3.963 5.872 1.00 96.12 95 ALA A N 1
ATOM 772 C CA . ALA A 1 95 ? -14.411 5.278 6.503 1.00 96.12 95 ALA A CA 1
ATOM 773 C C . ALA A 1 95 ? -13.017 5.680 7.010 1.00 96.12 95 ALA A C 1
ATOM 775 O O . ALA A 1 95 ? -12.627 6.831 6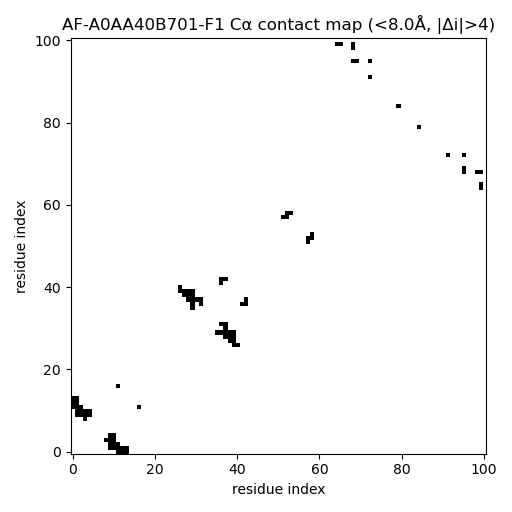.843 1.00 96.12 95 ALA A O 1
ATOM 776 N N . LEU A 1 96 ? -12.252 4.743 7.584 1.00 97.06 96 LEU A N 1
ATOM 777 C CA . LEU A 1 96 ? -10.866 4.989 7.986 1.00 97.06 96 LEU A CA 1
ATOM 778 C C . LEU A 1 96 ? -9.986 5.340 6.777 1.00 97.06 96 LEU A C 1
ATOM 780 O O . LEU A 1 96 ? -9.277 6.342 6.816 1.00 97.06 96 LEU A O 1
ATOM 784 N N . THR A 1 97 ? -10.058 4.561 5.693 1.00 96.75 97 THR A N 1
ATOM 785 C CA . THR A 1 97 ? -9.229 4.790 4.500 1.00 96.75 97 THR A CA 1
ATOM 786 C C . THR A 1 97 ? -9.573 6.092 3.785 1.00 96.75 97 THR A C 1
ATOM 788 O O . THR A 1 97 ? -8.665 6.826 3.419 1.00 96.75 97 THR A O 1
ATOM 791 N N . LEU A 1 98 ? -10.865 6.415 3.634 1.00 95.62 98 LEU A N 1
ATOM 792 C CA . LEU A 1 98 ? -11.316 7.662 2.997 1.00 95.62 98 LEU A CA 1
ATOM 793 C C . LEU A 1 98 ? -11.027 8.904 3.839 1.00 95.62 98 LEU A C 1
ATOM 795 O O . LEU A 1 98 ? -11.093 10.012 3.330 1.00 95.62 98 LEU A O 1
ATOM 799 N N . TYR A 1 99 ? -10.775 8.736 5.134 1.00 90.12 99 TYR A N 1
ATOM 800 C CA . TYR A 1 99 ? -10.363 9.844 5.980 1.00 90.12 99 TYR A CA 1
ATOM 801 C C . TYR A 1 99 ? -8.857 10.124 5.845 1.00 90.12 99 TYR A C 1
ATOM 803 O O . TYR A 1 99 ? -8.426 11.263 6.008 1.00 90.12 99 TYR A O 1
ATOM 811 N N . ILE A 1 100 ? -8.048 9.084 5.621 1.00 92.12 100 ILE A N 1
ATOM 812 C CA . ILE A 1 100 ? -6.585 9.189 5.520 1.00 92.12 100 ILE A CA 1
ATOM 813 C C . ILE A 1 100 ? -6.143 9.742 4.154 1.00 92.12 100 ILE A C 1
ATOM 815 O O . ILE A 1 100 ? -5.138 10.451 4.100 1.00 92.12 100 ILE A O 1
ATOM 819 N N . ILE A 1 101 ? -6.857 9.386 3.080 1.00 85.81 101 ILE A N 1
ATOM 820 C CA . ILE A 1 101 ? -6.580 9.776 1.682 1.00 85.81 101 ILE A CA 1
ATOM 821 C C . ILE A 1 101 ? -7.299 11.083 1.351 1.00 85.81 101 ILE A C 1
ATOM 823 O O . ILE A 1 101 ? -6.662 11.946 0.708 1.00 85.81 101 ILE A O 1
#

InterPro domains:
  IPR036396 Cytochrome P450 superfamily [G3DSA:1.10.630.10] (1-101)
  IPR036396 Cytochrome P450 superfamily [SSF48264] (1-101)

Nearest PDB structures (foldseek):
  2rkh-assembly1_A-2  TM=3.613E-01  e=6.341E+00  Paramagnetospirillum magnetotacticum MS-1

Mean predicted aligned error: 5.55 Å

Organism: NCBI:txid1954250

Foldseek 3Di:
DWDDPDPVDIDDPDPVCPCVVPPPPDQAFDDDDDPDPGGSVVCVVVVVVVVVCVDPVNCVVLVVVLVVLVVVLVVVCVVCVPDPDDDPVVVSVVVSVVVSD

Solvent-accessible surface area (backbone atoms only — not comparable to full-atom values): 6300 Å² total; per-residue (Å²): 84,79,44,74,82,51,99,89,45,74,49,75,62,42,80,87,51,44,63,72,76,66,39,93,84,66,86,59,64,52,82,85,54,91,91,54,66,36,52,40,70,60,34,51,57,57,48,60,74,52,46,63,71,72,31,71,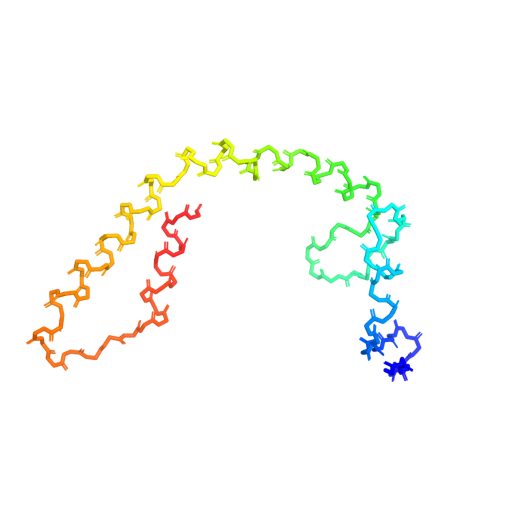69,43,46,63,70,46,43,65,62,52,50,57,51,50,52,51,51,51,53,53,49,60,69,42,66,85,46,92,69,87,77,62,60,67,62,54,52,51,53,52,52,68,68,73,108

Radius of gyration: 21.18 Å; Cα contacts (8 Å, |Δi|>4): 48; chains: 1; bounding box: 40×36×54 Å

pLDDT: mean 92.82, std 4.77, range [73.12, 98.19]